Protein AF-A0A2M7IJ65-F1 (afdb_monomer)

Mean predicted aligned error: 11.34 Å

Solvent-accessible surface area (backbone atoms only — not comparable to full-atom values): 5883 Å² total; per-residue (Å²): 137,70,96,67,76,63,76,94,74,45,74,94,75,53,66,51,66,51,74,51,72,49,75,58,88,96,44,73,48,79,44,80,47,74,51,98,52,75,71,92,43,69,65,62,52,51,53,49,50,52,50,50,51,51,50,53,49,43,74,77,37,47,69,58,54,51,49,52,51,53,53,50,51,52,51,51,52,52,50,53,53,50,51,55,50,52,52,49,56,61,70,68,52,84,130

pLDDT: mean 83.75, std 14.7, range [29.67, 98.44]

Structure (mmCIF, N/CA/C/O backbone):
data_AF-A0A2M7IJ65-F1
#
_entry.id   AF-A0A2M7IJ65-F1
#
loop_
_atom_site.group_PDB
_atom_site.id
_atom_site.type_symbol
_atom_site.label_atom_id
_atom_site.label_alt_id
_atom_site.label_comp_id
_atom_site.label_asym_id
_atom_site.label_entity_id
_atom_site.label_seq_id
_atom_site.pdbx_PDB_ins_code
_atom_site.Cartn_x
_atom_site.Cartn_y
_atom_site.Cartn_z
_atom_site.occupancy
_atom_site.B_iso_or_equiv
_atom_site.auth_seq_id
_atom_site.auth_comp_id
_atom_site.auth_asym_id
_atom_site.auth_atom_id
_atom_site.pdbx_PDB_model_num
ATOM 1 N N . GLY A 1 1 ? -13.968 -13.712 22.214 1.00 29.67 1 GLY A N 1
ATOM 2 C CA . GLY A 1 1 ? -13.699 -13.387 20.802 1.00 29.67 1 GLY A CA 1
ATOM 3 C C . GLY A 1 1 ? -15.009 -12.962 20.189 1.00 29.67 1 GLY A C 1
ATOM 4 O O . GLY A 1 1 ? -16.032 -13.483 20.587 1.00 29.67 1 GLY A O 1
ATOM 5 N N . ALA A 1 2 ? -15.064 -12.003 19.298 1.00 37.00 2 ALA A N 1
ATOM 6 C CA . ALA A 1 2 ? -14.006 -11.293 18.609 1.00 37.00 2 ALA A CA 1
ATOM 7 C C . ALA A 1 2 ? -14.645 -9.989 18.119 1.00 37.00 2 ALA A C 1
ATOM 9 O O . ALA A 1 2 ? -15.871 -9.916 18.065 1.00 37.00 2 ALA A O 1
ATOM 10 N N . GLY A 1 3 ? -13.854 -8.982 17.764 1.00 43.91 3 GLY A N 1
ATOM 11 C CA . GLY A 1 3 ? -14.334 -7.817 17.020 1.00 43.91 3 GLY A CA 1
ATOM 12 C C . GLY A 1 3 ? -14.812 -8.205 15.619 1.00 43.91 3 GLY A C 1
ATOM 13 O O . GLY A 1 3 ? -14.254 -7.747 14.632 1.00 43.91 3 GLY A O 1
ATOM 14 N N . SER A 1 4 ? -15.792 -9.105 15.533 1.00 51.56 4 SER A N 1
ATOM 15 C CA . SER A 1 4 ? -16.481 -9.422 14.302 1.00 51.56 4 SER A CA 1
ATOM 16 C C . SER A 1 4 ? -17.444 -8.284 14.074 1.00 51.56 4 SER A C 1
ATOM 18 O O . SER A 1 4 ? -18.450 -8.142 14.766 1.00 51.56 4 SER A O 1
ATOM 20 N N . GLU A 1 5 ? -17.091 -7.462 13.104 1.00 56.62 5 GLU A N 1
ATOM 21 C CA . GLU A 1 5 ? -18.032 -6.614 12.415 1.00 56.62 5 GLU A CA 1
ATOM 22 C C . GLU A 1 5 ? -19.293 -7.440 12.061 1.00 56.62 5 GLU A C 1
ATOM 24 O O . GLU A 1 5 ? -19.244 -8.372 11.261 1.00 56.62 5 GLU A O 1
ATOM 29 N N . LEU A 1 6 ? -20.422 -7.140 12.710 1.00 59.44 6 LEU A N 1
ATOM 30 C CA . LEU A 1 6 ? -21.783 -7.598 12.374 1.00 59.44 6 LEU A CA 1
ATOM 31 C C . LEU A 1 6 ? -22.274 -7.047 11.005 1.00 59.44 6 LEU A C 1
ATOM 33 O O . LEU A 1 6 ? -23.310 -6.390 10.915 1.00 59.44 6 LEU A O 1
ATOM 37 N N . TRP A 1 7 ? -21.473 -7.202 9.943 1.00 58.34 7 TRP A N 1
ATOM 38 C CA . TRP A 1 7 ? -21.766 -6.633 8.618 1.00 58.34 7 TRP A CA 1
ATOM 39 C C . TRP A 1 7 ? -23.134 -7.075 8.113 1.00 58.34 7 TRP A C 1
ATOM 41 O O . TRP A 1 7 ? -23.414 -8.267 8.026 1.00 58.34 7 TRP A O 1
ATOM 51 N N . GLY A 1 8 ? -23.963 -6.104 7.719 1.00 60.12 8 GLY A N 1
ATOM 52 C CA . GLY A 1 8 ? -25.193 -6.375 6.977 1.00 60.12 8 GLY A CA 1
ATOM 53 C C . GLY A 1 8 ? -26.349 -6.972 7.785 1.00 60.12 8 GLY A C 1
ATOM 54 O O . GLY A 1 8 ? -27.356 -7.311 7.175 1.00 60.12 8 GLY A O 1
ATOM 55 N N . THR A 1 9 ? -26.234 -7.131 9.110 1.00 67.38 9 THR A N 1
ATOM 56 C CA . THR A 1 9 ? -27.296 -7.772 9.908 1.00 67.38 9 THR A CA 1
ATOM 57 C C . THR A 1 9 ? -28.297 -6.782 10.486 1.00 67.38 9 THR A C 1
ATOM 59 O O . THR A 1 9 ? -29.493 -6.956 10.278 1.00 67.38 9 THR A O 1
ATOM 62 N N . ASP A 1 10 ? -27.836 -5.755 11.201 1.00 66.19 10 ASP A N 1
ATOM 63 C CA . ASP A 1 10 ? -28.725 -4.789 11.854 1.00 66.19 10 ASP A CA 1
ATOM 64 C C . ASP A 1 10 ? -28.009 -3.460 12.120 1.00 66.19 10 ASP A C 1
ATOM 66 O O . ASP A 1 10 ? -27.036 -3.419 12.873 1.00 66.19 10 ASP A O 1
ATOM 70 N N . ALA A 1 11 ? -28.502 -2.375 11.517 1.00 68.00 11 ALA A N 1
ATOM 71 C CA . ALA A 1 11 ? -27.944 -1.034 11.668 1.00 68.00 11 ALA A CA 1
ATOM 72 C C . ALA A 1 11 ? -27.966 -0.533 13.124 1.00 68.00 11 ALA A C 1
ATOM 74 O O . ALA A 1 11 ? -27.016 0.129 13.548 1.00 68.00 11 ALA A O 1
ATOM 75 N N . ASP A 1 12 ? -28.978 -0.905 13.915 1.00 69.19 12 ASP A N 1
ATOM 76 C CA . ASP A 1 12 ? -29.129 -0.463 15.309 1.00 69.19 12 ASP A CA 1
ATOM 77 C C . ASP A 1 12 ? -28.152 -1.170 16.260 1.00 69.19 12 ASP A C 1
ATOM 79 O O . ASP A 1 12 ? -27.843 -0.672 17.348 1.00 69.19 12 ASP A O 1
ATOM 83 N N . HIS A 1 13 ? -27.620 -2.316 15.832 1.00 67.81 13 HIS A N 1
ATOM 84 C CA . HIS A 1 13 ? -26.638 -3.111 16.568 1.00 67.81 13 HIS A CA 1
ATOM 85 C C . HIS A 1 13 ? -25.226 -3.004 15.977 1.00 67.81 13 HIS A C 1
ATOM 87 O O . HIS A 1 13 ? -24.298 -3.670 16.444 1.00 67.81 13 HIS A O 1
ATOM 93 N N . TYR A 1 14 ? -25.040 -2.127 14.987 1.00 68.94 14 TYR A N 1
ATOM 94 C CA . TYR A 1 14 ? -23.788 -1.959 14.261 1.00 68.94 14 TYR A CA 1
ATOM 95 C C . TYR A 1 14 ? -22.992 -0.733 14.722 1.00 68.94 14 TYR A C 1
ATOM 97 O O . TYR A 1 14 ? -22.748 0.214 13.972 1.00 68.94 14 TYR A O 1
ATOM 105 N N . PHE A 1 15 ? -22.565 -0.749 15.985 1.00 72.62 15 PHE A N 1
A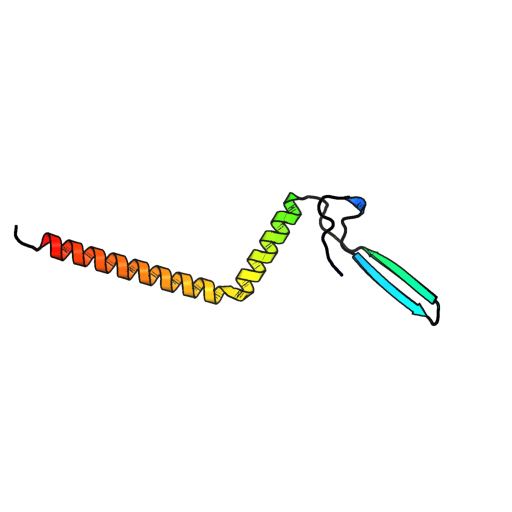TOM 106 C CA . PHE A 1 15 ? -21.812 0.348 16.595 1.00 72.62 15 PHE A CA 1
ATOM 107 C C . PHE A 1 15 ? -20.579 -0.147 17.348 1.00 72.62 15 PHE A C 1
ATOM 109 O O . PHE A 1 15 ? -20.548 -1.235 17.936 1.00 72.62 15 PHE A O 1
ATOM 116 N N . ASN A 1 16 ? -19.554 0.701 17.377 1.00 73.94 16 ASN A N 1
ATOM 117 C CA . ASN A 1 16 ? -18.366 0.422 18.165 1.00 73.94 16 ASN A CA 1
ATOM 118 C C . ASN A 1 16 ? -18.661 0.689 19.650 1.00 73.94 16 ASN A C 1
ATOM 120 O O . ASN A 1 16 ? -19.219 1.727 20.018 1.00 73.94 16 ASN A O 1
ATOM 124 N N . HIS A 1 17 ? -18.304 -0.259 20.512 1.00 80.00 17 HIS A N 1
ATOM 125 C CA . HI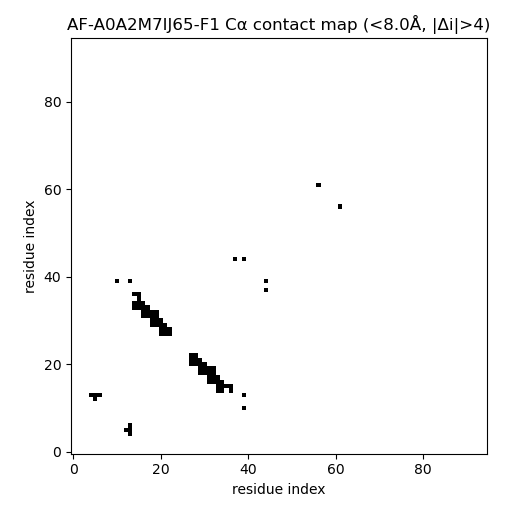S A 1 17 ? -18.549 -0.169 21.947 1.00 80.00 17 HIS A CA 1
ATOM 126 C C . HIS A 1 17 ? -17.490 -0.924 22.741 1.00 80.00 17 HIS A C 1
ATOM 128 O O . HIS A 1 17 ? -16.782 -1.783 22.215 1.00 80.00 17 HIS A O 1
ATOM 134 N N . TYR A 1 18 ? -17.407 -0.612 24.029 1.00 80.50 18 TYR A N 1
ATOM 135 C CA . TYR A 1 18 ? -16.734 -1.454 25.006 1.00 80.50 18 TYR A CA 1
ATOM 136 C C . TYR A 1 18 ? -17.680 -1.743 26.169 1.00 80.50 18 TYR A C 1
ATOM 138 O O . TYR A 1 18 ? -18.644 -1.015 26.410 1.00 80.50 18 TYR A O 1
ATOM 146 N N . ILE A 1 19 ? -17.418 -2.839 26.874 1.00 84.00 19 ILE A N 1
ATOM 147 C CA . ILE A 1 19 ? -18.192 -3.231 28.049 1.00 84.00 19 ILE A CA 1
ATOM 148 C C . ILE A 1 19 ? -17.340 -2.916 29.271 1.00 84.00 19 ILE A C 1
ATOM 150 O O . ILE A 1 19 ? -16.277 -3.510 29.458 1.00 84.00 19 ILE A O 1
ATOM 154 N N . LYS A 1 20 ? -17.798 -1.984 30.102 1.00 85.81 20 LYS A N 1
ATOM 155 C CA . LYS A 1 20 ? -17.227 -1.755 31.424 1.00 85.81 20 LYS A CA 1
ATOM 156 C C . LYS A 1 20 ? -17.816 -2.796 32.366 1.00 85.81 20 LYS A C 1
ATOM 158 O O . LYS A 1 20 ? -19.031 -2.869 32.536 1.00 85.81 20 LYS A O 1
ATOM 163 N N . VAL A 1 21 ? -16.953 -3.625 32.941 1.00 86.94 21 VAL A N 1
ATOM 164 C CA . VAL A 1 21 ? -17.345 -4.643 33.918 1.00 86.94 21 VAL A CA 1
ATOM 165 C C . VAL A 1 21 ? -16.774 -4.241 35.265 1.00 86.94 21 VAL A C 1
ATOM 167 O O . VAL A 1 21 ? -15.562 -4.087 35.395 1.00 86.94 21 VAL A O 1
ATOM 170 N N . GLU A 1 22 ? -17.639 -4.071 36.257 1.00 88.12 22 GLU A N 1
ATOM 171 C CA . GLU A 1 22 ? -17.235 -3.815 37.636 1.00 88.12 22 GLU A CA 1
ATOM 172 C C . GLU A 1 22 ? -17.559 -5.047 38.477 1.00 88.12 22 GLU A C 1
ATOM 174 O O . GLU A 1 22 ? -18.658 -5.598 38.396 1.00 88.12 22 GLU A O 1
ATOM 179 N N . VAL A 1 23 ? -16.591 -5.503 39.268 1.00 88.75 23 VAL A N 1
ATOM 180 C CA . VAL A 1 23 ? -16.742 -6.682 40.124 1.00 88.75 23 VAL A CA 1
ATOM 181 C C . VAL A 1 23 ? -16.537 -6.252 41.569 1.00 88.75 23 VAL A C 1
ATOM 183 O O . VAL A 1 23 ? -15.490 -5.707 41.911 1.00 88.75 23 VAL A O 1
ATOM 186 N N . ASN A 1 24 ? -17.537 -6.497 42.413 1.00 86.69 24 ASN A N 1
ATOM 187 C CA . ASN A 1 24 ? -17.503 -6.222 43.844 1.00 86.69 24 ASN A CA 1
ATOM 188 C C . ASN A 1 24 ? -17.986 -7.459 44.613 1.00 86.69 24 ASN A C 1
ATOM 190 O O . ASN A 1 24 ? -19.191 -7.688 44.759 1.00 86.69 24 ASN A O 1
ATOM 194 N N . GLY A 1 25 ? -17.031 -8.276 45.067 1.00 87.00 25 GLY A N 1
ATOM 195 C CA . GLY A 1 25 ? -17.313 -9.592 45.641 1.00 87.00 25 GLY A CA 1
ATOM 196 C C . GLY A 1 25 ? -18.080 -10.460 44.642 1.00 87.00 25 GLY A C 1
ATOM 197 O O . GLY A 1 25 ? -17.651 -10.619 43.502 1.00 87.00 25 GLY A O 1
ATOM 198 N N . ASP A 1 26 ? -19.251 -10.946 45.052 1.00 89.06 26 ASP A N 1
ATOM 199 C CA . ASP A 1 26 ? -20.130 -11.770 44.211 1.00 89.06 26 ASP A CA 1
ATOM 200 C C . ASP A 1 26 ? -20.992 -10.950 43.230 1.00 89.06 26 ASP A C 1
ATOM 202 O O . ASP A 1 26 ? -21.715 -11.511 42.403 1.00 89.06 26 ASP A O 1
ATOM 206 N N . LYS A 1 27 ? -20.957 -9.612 43.308 1.00 83.81 27 LYS A N 1
ATOM 207 C CA . LYS A 1 27 ? -21.726 -8.736 42.414 1.00 83.81 27 LYS A CA 1
ATOM 208 C C . LYS A 1 27 ? -20.899 -8.365 41.190 1.00 83.81 27 LYS A C 1
ATOM 210 O O . LYS A 1 27 ? -19.810 -7.812 41.312 1.00 83.81 27 LYS A O 1
ATOM 215 N N . VAL A 1 28 ? -21.466 -8.593 40.008 1.00 87.88 28 VAL A N 1
ATOM 216 C CA . VAL A 1 28 ? -20.901 -8.166 38.722 1.00 87.88 28 VAL A CA 1
ATOM 217 C C . VAL A 1 28 ? -21.862 -7.177 38.070 1.00 87.88 28 VAL A C 1
ATOM 219 O O . VAL A 1 28 ? -22.998 -7.539 37.764 1.00 87.88 28 VAL A O 1
ATOM 222 N N . SER A 1 29 ? -21.418 -5.941 37.842 1.00 87.88 29 SER A N 1
ATOM 223 C CA . SER A 1 29 ? -22.135 -4.954 37.029 1.00 87.88 29 SER A CA 1
ATOM 224 C C . SER A 1 29 ? -21.514 -4.885 35.632 1.00 87.88 29 SER A C 1
ATOM 226 O O . SER A 1 29 ? -20.309 -5.083 35.453 1.00 87.88 29 SER A O 1
ATOM 228 N N . LYS A 1 30 ? -22.351 -4.664 34.617 1.00 88.56 30 LYS A N 1
ATOM 229 C CA . LYS A 1 30 ? -21.924 -4.516 33.224 1.00 88.56 30 LYS A CA 1
ATOM 230 C C . LYS A 1 30 ? -22.606 -3.294 32.635 1.00 88.56 30 LYS A C 1
ATOM 232 O O . LYS A 1 30 ? -23.829 -3.197 32.676 1.00 88.56 30 LYS A O 1
ATOM 237 N N . GLU A 1 31 ? -21.819 -2.405 32.059 1.00 89.88 31 GLU A N 1
ATOM 238 C CA . GLU A 1 31 ? -22.283 -1.210 31.367 1.00 89.88 31 GLU A CA 1
ATOM 239 C C . GLU A 1 31 ? -21.722 -1.217 29.942 1.00 89.88 31 GLU A C 1
ATOM 241 O O . GLU A 1 31 ? -20.530 -1.451 29.735 1.00 89.88 31 GLU A O 1
ATOM 246 N N . VAL A 1 32 ? -22.580 -0.986 28.947 1.00 84.69 32 VAL A N 1
ATOM 247 C CA . VAL A 1 32 ? -22.164 -0.871 27.544 1.00 84.69 32 VAL A CA 1
ATOM 248 C C . VAL A 1 32 ? -21.933 0.598 27.235 1.00 84.69 32 VAL A C 1
ATOM 250 O O . VAL A 1 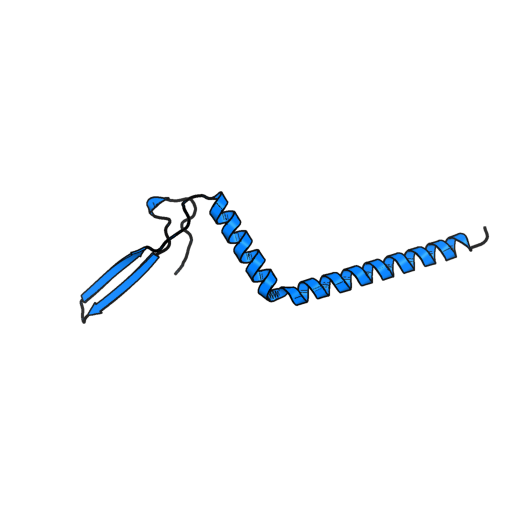32 ? -22.881 1.380 27.202 1.00 84.69 32 VAL A O 1
ATOM 253 N N . ILE A 1 33 ? -20.683 0.965 26.969 1.00 83.56 33 ILE A N 1
ATOM 254 C CA . ILE A 1 33 ? -20.319 2.337 26.626 1.00 83.56 33 ILE A CA 1
ATOM 255 C C . ILE A 1 33 ? -20.100 2.417 25.116 1.00 83.56 33 ILE A C 1
ATOM 257 O O . ILE A 1 33 ? -19.190 1.794 24.558 1.00 83.56 33 ILE A O 1
ATOM 261 N N . ARG A 1 34 ? -20.974 3.179 24.451 1.00 80.25 34 ARG A N 1
ATOM 262 C CA . ARG A 1 34 ? -20.907 3.464 23.013 1.00 80.25 34 ARG A CA 1
ATOM 263 C C . ARG A 1 34 ? -19.954 4.627 22.765 1.00 80.25 34 ARG A C 1
ATOM 265 O O . ARG A 1 34 ? -19.950 5.593 23.524 1.00 80.25 34 ARG A O 1
ATOM 272 N N . PHE A 1 35 ? -19.182 4.562 21.689 1.00 76.81 35 PHE A N 1
ATOM 273 C CA . PHE A 1 35 ? -18.353 5.680 21.237 1.00 76.81 35 PHE A CA 1
ATOM 274 C C . PHE A 1 35 ? -18.651 6.012 19.772 1.00 76.81 35 PHE A C 1
ATOM 276 O O . PHE A 1 35 ? -19.280 5.196 19.089 1.00 76.81 35 PHE A O 1
ATOM 283 N N . PRO A 1 36 ? -18.252 7.208 19.288 1.00 68.81 36 PRO A N 1
ATOM 284 C CA . PRO A 1 36 ? -18.541 7.626 17.925 1.00 68.81 36 PRO A CA 1
ATOM 285 C C . PRO A 1 36 ? -18.093 6.551 16.937 1.00 68.81 36 PRO A C 1
ATOM 287 O O . PRO A 1 36 ? -16.934 6.132 16.921 1.00 68.81 36 PRO A O 1
ATOM 290 N N . SER A 1 37 ? -19.044 6.069 16.149 1.00 65.62 37 SER A N 1
ATOM 291 C CA . SER A 1 37 ? -18.811 5.102 15.085 1.00 65.62 37 SER A CA 1
ATOM 292 C C . SER A 1 37 ? -19.319 5.707 13.788 1.00 65.62 37 SER A C 1
ATOM 294 O O . SER A 1 37 ? -20.236 6.523 13.811 1.00 65.62 37 SER A O 1
ATOM 296 N N . ALA A 1 38 ? -18.666 5.368 12.675 1.00 65.50 38 ALA A N 1
ATOM 297 C CA . ALA A 1 38 ? -19.114 5.813 11.363 1.00 65.50 38 ALA A CA 1
ATOM 298 C C . ALA A 1 38 ? -20.574 5.389 11.147 1.00 65.50 38 ALA A C 1
ATOM 300 O O . ALA A 1 38 ? -20.984 4.337 11.647 1.00 65.50 38 ALA A O 1
ATOM 301 N N . ASP A 1 39 ? -21.346 6.164 10.394 1.00 67.81 39 ASP A N 1
ATOM 302 C CA . ASP A 1 39 ? -22.723 5.786 10.083 1.00 67.81 39 ASP A CA 1
ATOM 303 C C . ASP A 1 39 ? -22.781 4.404 9.411 1.00 67.81 39 ASP A C 1
ATOM 305 O O . ASP A 1 39 ? -21.776 3.867 8.918 1.00 67.81 39 ASP A O 1
ATOM 309 N N . TYR A 1 40 ? -23.969 3.798 9.392 1.00 68.94 40 TYR A N 1
ATOM 310 C CA . TYR A 1 40 ? -24.236 2.543 8.682 1.00 68.94 40 TYR A CA 1
ATOM 311 C C . TYR A 1 40 ? -24.255 2.759 7.154 1.00 68.94 40 TYR A C 1
ATOM 313 O O . TYR A 1 40 ? -25.171 2.345 6.452 1.00 68.94 40 TYR A O 1
ATOM 321 N N . ASN A 1 41 ? -23.251 3.454 6.615 1.00 77.94 41 ASN A N 1
ATOM 322 C CA . ASN A 1 41 ? -23.031 3.580 5.187 1.00 77.94 41 ASN A CA 1
ATOM 323 C C . ASN A 1 41 ? -21.939 2.598 4.764 1.00 77.94 41 ASN A C 1
ATOM 325 O O . ASN A 1 41 ? -20.762 2.728 5.115 1.00 77.94 41 ASN A O 1
ATOM 329 N N . TRP A 1 42 ? -22.358 1.591 4.003 1.00 74.25 42 TRP A N 1
ATOM 330 C CA . TRP A 1 42 ? -21.488 0.524 3.530 1.00 74.25 42 TRP A CA 1
ATOM 331 C C . TRP A 1 42 ? -20.348 1.046 2.651 1.00 74.25 42 TRP A C 1
ATOM 333 O O . TRP A 1 42 ? -19.211 0.598 2.800 1.00 74.25 42 TRP A O 1
ATOM 343 N N . PHE A 1 43 ? -20.627 2.029 1.791 1.00 82.19 43 PHE A N 1
ATOM 344 C CA . PHE A 1 43 ? -19.611 2.611 0.917 1.00 82.19 43 PHE A CA 1
ATOM 345 C C . PHE A 1 43 ? -18.542 3.339 1.730 1.00 82.19 43 PHE A C 1
ATOM 347 O O . PHE A 1 43 ? -17.356 3.052 1.570 1.00 82.19 43 PHE A O 1
ATOM 354 N N . ASP A 1 44 ? -18.949 4.205 2.658 1.00 80.00 44 ASP A N 1
ATOM 355 C CA . ASP A 1 44 ? -18.010 4.995 3.460 1.00 80.00 44 ASP A CA 1
ATOM 356 C C . ASP A 1 44 ? -17.089 4.097 4.290 1.00 80.00 44 ASP A C 1
ATOM 358 O O . ASP A 1 44 ? -15.877 4.307 4.328 1.00 80.00 44 ASP A O 1
ATOM 362 N N . ARG A 1 45 ? -17.636 3.040 4.901 1.00 76.19 45 ARG A N 1
ATOM 363 C CA . ARG A 1 45 ? -16.856 2.082 5.698 1.00 76.19 45 ARG A CA 1
ATOM 364 C C . ARG A 1 45 ? -15.933 1.218 4.846 1.00 76.19 45 ARG A C 1
ATOM 366 O O . ARG A 1 45 ? -14.792 0.988 5.241 1.00 76.19 45 ARG A O 1
ATOM 373 N N . PHE A 1 46 ? -16.386 0.772 3.675 1.00 83.50 46 PHE A N 1
ATOM 374 C CA . PHE A 1 46 ? -15.546 0.025 2.740 1.00 83.50 46 PHE A CA 1
ATOM 375 C C . PHE A 1 46 ? -14.333 0.852 2.304 1.00 83.50 46 PHE A C 1
ATOM 377 O O . PHE A 1 46 ? -13.194 0.392 2.417 1.00 83.50 46 PHE A O 1
ATOM 384 N N . PHE A 1 47 ? -14.558 2.101 1.886 1.00 86.19 47 PHE A N 1
ATOM 385 C CA . PHE A 1 47 ? -13.475 3.002 1.502 1.00 86.19 47 PHE A CA 1
ATOM 386 C C . PHE A 1 47 ? -12.587 3.381 2.685 1.00 86.19 47 PHE A C 1
ATOM 388 O O . PHE A 1 47 ? -11.369 3.415 2.527 1.00 86.19 47 PHE A O 1
ATOM 395 N N . TYR A 1 48 ? -13.155 3.594 3.873 1.00 84.19 48 TYR A N 1
ATOM 396 C CA . TYR A 1 48 ? -12.386 3.851 5.089 1.00 84.19 48 TYR A CA 1
ATOM 397 C C . TYR A 1 48 ? -11.450 2.686 5.434 1.00 84.19 48 TYR A C 1
ATOM 399 O O . TYR A 1 48 ? -10.268 2.898 5.718 1.00 84.19 48 TYR A O 1
ATOM 407 N N . ASN A 1 49 ? -11.946 1.450 5.362 1.00 84.56 49 ASN A N 1
ATOM 408 C CA . ASN A 1 49 ? -11.143 0.258 5.610 1.00 84.56 49 ASN A CA 1
ATOM 409 C C . ASN A 1 49 ? -10.031 0.118 4.566 1.00 84.56 49 ASN A C 1
ATOM 411 O O . ASN A 1 49 ? -8.864 -0.006 4.940 1.00 84.56 49 ASN A O 1
ATOM 415 N N . ILE A 1 50 ? -10.353 0.224 3.271 1.00 91.94 50 ILE A N 1
ATOM 416 C CA . ILE A 1 50 ? -9.346 0.213 2.195 1.00 91.94 50 ILE A CA 1
ATOM 417 C C . ILE A 1 50 ? -8.284 1.282 2.439 1.00 91.94 50 ILE A C 1
ATOM 419 O O . ILE A 1 50 ?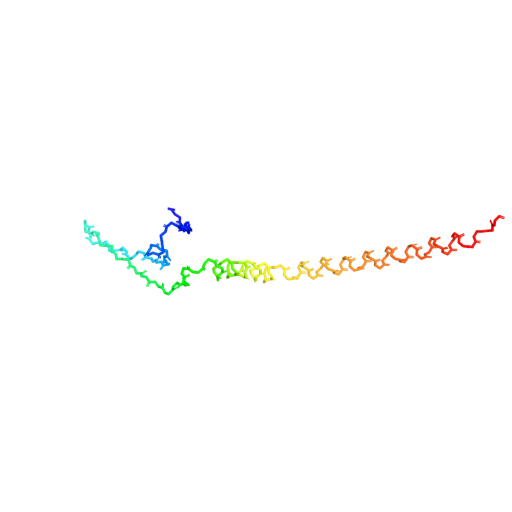 -7.089 0.993 2.388 1.00 91.94 50 ILE A O 1
ATOM 423 N N . TRP A 1 51 ? -8.709 2.506 2.742 1.00 90.50 51 TRP A N 1
ATOM 424 C CA . TRP A 1 51 ? -7.810 3.620 3.003 1.00 90.50 51 TRP A CA 1
ATOM 425 C C . TRP A 1 51 ? -6.888 3.336 4.188 1.00 90.50 51 TRP A C 1
ATOM 427 O O . TRP A 1 51 ? -5.685 3.589 4.113 1.00 90.50 51 TRP A O 1
ATOM 437 N N . THR A 1 52 ? -7.423 2.755 5.259 1.00 88.94 52 THR A N 1
ATOM 438 C CA . THR A 1 52 ? -6.663 2.404 6.462 1.00 88.94 52 THR A CA 1
ATOM 439 C C . THR A 1 52 ? -5.607 1.344 6.156 1.00 88.94 52 THR A C 1
ATOM 441 O O . THR A 1 52 ? -4.448 1.503 6.544 1.00 88.94 52 THR A O 1
ATOM 444 N N . TYR A 1 53 ? -5.959 0.310 5.390 1.00 92.12 53 TYR A N 1
ATOM 445 C CA . TYR A 1 53 ? -5.007 -0.713 4.953 1.00 92.12 53 TYR A CA 1
ATOM 446 C C . TYR A 1 53 ? -3.932 -0.157 4.016 1.00 92.12 53 TYR A C 1
ATOM 448 O O . TYR A 1 53 ? -2.755 -0.458 4.209 1.00 92.12 53 TYR A O 1
ATOM 456 N N . ILE A 1 54 ? -4.300 0.684 3.044 1.00 95.44 54 ILE A N 1
ATOM 457 C CA . ILE A 1 54 ? -3.338 1.335 2.141 1.00 95.44 54 ILE A CA 1
ATOM 458 C C . ILE A 1 54 ? -2.354 2.194 2.938 1.00 95.44 54 ILE A C 1
ATOM 46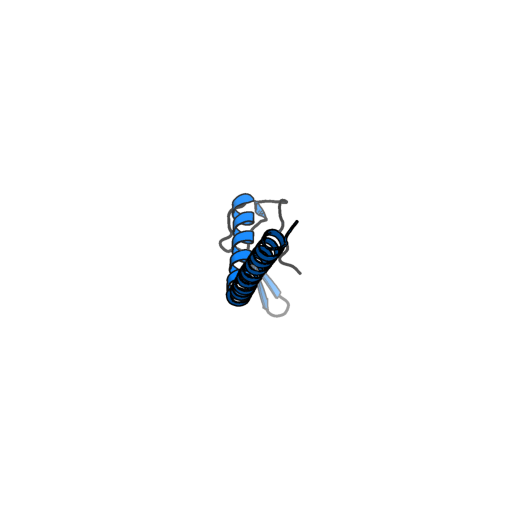0 O O . ILE A 1 54 ? -1.147 2.101 2.720 1.00 95.44 54 ILE A O 1
ATOM 464 N N . ASN A 1 55 ? -2.840 2.996 3.889 1.00 95.25 55 ASN A N 1
ATOM 465 C CA . ASN A 1 55 ? -1.975 3.828 4.725 1.00 95.25 55 ASN A CA 1
ATOM 466 C C . ASN A 1 55 ? -1.072 2.986 5.625 1.00 95.25 55 ASN A C 1
ATOM 468 O O . ASN A 1 55 ? 0.124 3.259 5.704 1.00 95.25 55 ASN A O 1
ATOM 472 N N . GLY A 1 56 ? -1.614 1.943 6.260 1.00 95.75 56 GLY A N 1
ATOM 473 C CA . GLY A 1 56 ? -0.829 1.016 7.074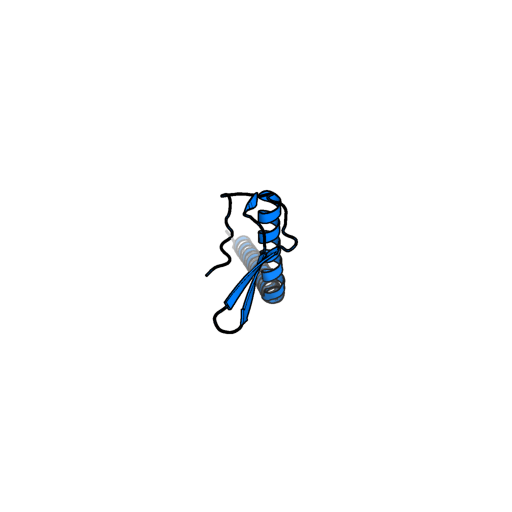 1.00 95.75 56 GLY A CA 1
ATOM 474 C C . GLY A 1 56 ? 0.285 0.356 6.263 1.00 95.75 56 GLY A C 1
ATOM 475 O O . GLY A 1 56 ? 1.448 0.376 6.670 1.00 95.75 56 GLY A O 1
ATOM 476 N N . PHE A 1 57 ? -0.049 -0.140 5.069 1.00 96.19 57 PHE A N 1
ATOM 477 C CA . PHE A 1 57 ? 0.917 -0.715 4.140 1.00 96.19 57 PHE A CA 1
ATOM 478 C C . PHE A 1 57 ? 1.979 0.308 3.721 1.00 96.19 57 PHE A C 1
ATOM 480 O O . PHE A 1 57 ? 3.171 0.014 3.767 1.00 96.19 57 PHE A O 1
ATOM 487 N N . TRP A 1 58 ? 1.574 1.526 3.356 1.00 96.12 58 TRP A N 1
ATOM 488 C CA . TRP A 1 58 ? 2.499 2.580 2.948 1.00 96.12 58 TRP A CA 1
ATOM 489 C C . TRP A 1 58 ? 3.466 2.961 4.072 1.00 96.12 58 TRP A C 1
ATOM 491 O O . TRP A 1 58 ? 4.676 3.002 3.863 1.00 96.12 58 TRP A O 1
ATOM 501 N N . VAL A 1 59 ? 2.967 3.188 5.288 1.00 96.88 59 VAL A N 1
ATOM 502 C CA . VAL A 1 59 ? 3.809 3.5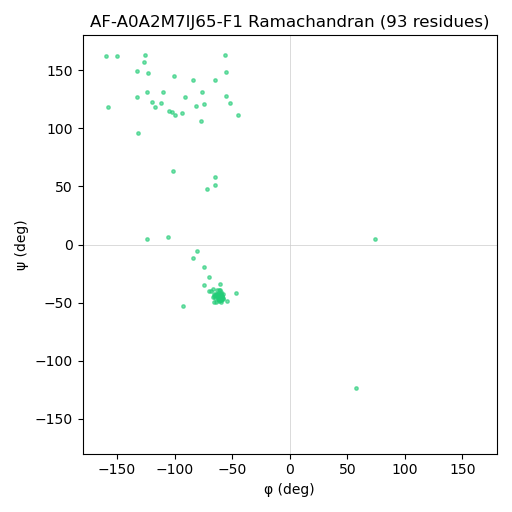44 6.438 1.00 96.88 59 VAL A CA 1
ATOM 503 C C . VAL A 1 59 ? 4.825 2.441 6.738 1.00 96.88 59 VAL A C 1
ATOM 505 O O . VAL A 1 59 ? 5.999 2.752 6.949 1.00 96.88 59 VAL A O 1
ATOM 508 N N . ALA A 1 60 ? 4.398 1.176 6.703 1.00 97.19 60 ALA A N 1
ATOM 509 C CA . ALA A 1 60 ? 5.250 0.028 6.998 1.00 97.19 60 ALA A CA 1
ATOM 510 C C . ALA A 1 60 ? 6.248 -0.303 5.872 1.00 97.19 60 ALA A C 1
ATOM 512 O O . ALA A 1 60 ? 7.373 -0.718 6.149 1.00 97.19 60 ALA A O 1
ATOM 513 N N . HIS A 1 61 ? 5.865 -0.115 4.606 1.00 97.19 61 HIS A N 1
ATOM 514 C CA . HIS A 1 61 ? 6.590 -0.677 3.461 1.00 97.19 61 HIS A CA 1
ATOM 515 C C . HIS A 1 61 ? 7.054 0.347 2.417 1.00 97.19 61 HIS A C 1
ATOM 517 O O . HIS A 1 61 ? 7.637 -0.059 1.413 1.00 97.19 61 HIS A O 1
ATOM 523 N N . LYS A 1 62 ? 6.882 1.661 2.630 1.00 96.44 62 LYS A N 1
ATOM 524 C CA . LYS A 1 62 ? 7.291 2.715 1.669 1.00 96.44 62 LYS A CA 1
ATOM 525 C C . LYS A 1 62 ? 8.705 2.541 1.110 1.00 96.44 62 LYS A C 1
ATOM 527 O O . LYS A 1 62 ? 8.909 2.704 -0.086 1.00 96.44 62 LYS A O 1
ATOM 532 N N . LEU A 1 63 ? 9.677 2.167 1.947 1.00 97.56 63 LEU A N 1
ATOM 533 C CA . LEU A 1 63 ? 11.064 1.971 1.505 1.00 97.56 63 LEU A CA 1
ATOM 534 C C . LEU A 1 63 ? 11.210 0.759 0.578 1.00 97.56 63 LEU A C 1
ATOM 536 O O . LEU A 1 63 ? 11.916 0.839 -0.423 1.00 97.56 63 LEU A O 1
ATOM 540 N N . LEU A 1 64 ? 10.511 -0.339 0.880 1.00 97.81 64 LEU A N 1
ATOM 541 C CA . LEU A 1 64 ? 10.499 -1.534 0.039 1.00 97.81 64 LEU A CA 1
ATOM 542 C C . LEU A 1 64 ? 9.836 -1.242 -1.312 1.00 97.81 64 LEU A C 1
ATOM 544 O O . LEU A 1 64 ? 10.360 -1.639 -2.346 1.00 97.81 64 LEU A O 1
ATOM 548 N N . VAL A 1 65 ? 8.718 -0.510 -1.308 1.00 97.25 65 VAL A N 1
ATOM 549 C CA . VAL A 1 65 ? 8.026 -0.094 -2.538 1.00 97.25 65 VAL A CA 1
ATOM 550 C C . VAL A 1 65 ? 8.951 0.753 -3.413 1.00 97.25 65 VAL A C 1
ATOM 552 O O . VAL A 1 65 ? 9.104 0.459 -4.595 1.00 97.25 65 VAL A O 1
ATOM 555 N N . ILE A 1 66 ? 9.626 1.754 -2.835 1.00 97.94 66 ILE A N 1
ATOM 556 C CA . ILE A 1 66 ? 10.599 2.590 -3.559 1.00 97.94 66 ILE A CA 1
ATOM 557 C C . ILE A 1 66 ? 11.733 1.733 -4.136 1.00 97.94 66 ILE A C 1
ATOM 559 O O . ILE A 1 66 ? 12.088 1.894 -5.301 1.00 97.94 66 ILE A O 1
ATOM 563 N N . LEU A 1 67 ? 12.275 0.793 -3.357 1.00 98.19 67 LEU A N 1
ATOM 564 C CA . LEU A 1 67 ? 13.341 -0.096 -3.815 1.00 98.19 67 LEU A CA 1
ATOM 565 C C . LEU A 1 67 ? 12.901 -0.961 -5.003 1.00 98.19 67 LEU A C 1
ATOM 567 O O . LEU A 1 67 ? 13.621 -1.045 -5.996 1.00 98.19 67 LEU A O 1
ATOM 571 N N . ILE A 1 68 ? 11.717 -1.572 -4.921 1.00 98.19 68 ILE A N 1
ATOM 572 C CA . ILE A 1 68 ? 11.150 -2.386 -6.004 1.00 98.19 68 ILE A CA 1
ATOM 573 C C . ILE A 1 68 ? 10.981 -1.543 -7.272 1.00 98.19 68 ILE A C 1
ATOM 575 O O . ILE A 1 68 ? 11.341 -2.000 -8.355 1.00 98.19 68 ILE A O 1
ATOM 579 N N . LEU A 1 69 ? 10.493 -0.306 -7.146 1.00 98.25 69 LEU A N 1
ATOM 580 C CA . LEU A 1 69 ? 10.336 0.604 -8.282 1.00 98.25 69 LEU A CA 1
ATOM 581 C C . LEU A 1 69 ? 11.681 0.964 -8.925 1.00 98.25 69 LEU A C 1
ATOM 583 O O . LEU A 1 69 ? 11.790 0.935 -10.148 1.00 98.25 69 LEU A O 1
ATOM 587 N N . ILE A 1 70 ? 12.716 1.246 -8.129 1.00 98.44 70 ILE A N 1
ATOM 588 C CA . ILE A 1 70 ? 14.065 1.525 -8.646 1.00 98.44 70 ILE A CA 1
ATOM 589 C C . ILE A 1 70 ? 14.612 0.310 -9.400 1.00 98.44 70 ILE A C 1
ATOM 591 O O . ILE A 1 70 ? 15.083 0.448 -10.527 1.00 98.44 70 ILE A O 1
ATOM 595 N N . ILE A 1 71 ? 14.520 -0.885 -8.808 1.00 98.44 71 ILE A N 1
ATOM 596 C CA . ILE A 1 71 ? 14.968 -2.127 -9.451 1.00 98.44 71 ILE A CA 1
ATOM 597 C C . ILE A 1 71 ? 14.222 -2.339 -10.770 1.00 98.44 71 ILE A C 1
ATOM 599 O O . ILE A 1 71 ? 14.842 -2.653 -11.784 1.00 98.44 71 ILE A O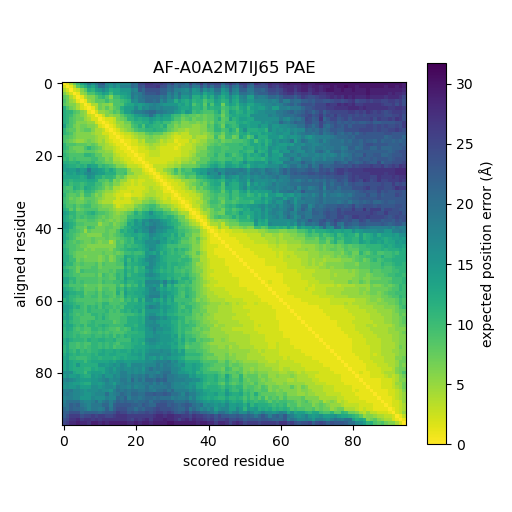 1
ATOM 603 N N . PHE A 1 72 ? 12.906 -2.133 -10.775 1.00 98.44 72 PHE A N 1
ATOM 604 C CA . PHE A 1 72 ? 12.087 -2.276 -11.969 1.00 98.44 72 PHE A CA 1
ATOM 605 C C . PHE A 1 72 ? 12.522 -1.321 -13.088 1.00 98.44 72 PHE A C 1
ATOM 607 O O . PHE A 1 72 ? 12.717 -1.764 -14.218 1.00 98.44 72 PHE A O 1
ATOM 614 N N . ILE A 1 73 ? 12.747 -0.041 -12.774 1.00 98.31 73 ILE A N 1
ATOM 615 C CA . ILE A 1 73 ? 13.227 0.954 -13.745 1.00 98.31 73 ILE A CA 1
ATOM 616 C C . ILE A 1 73 ? 14.584 0.535 -14.321 1.00 98.31 73 ILE A C 1
ATOM 618 O O . ILE A 1 73 ? 14.748 0.497 -15.538 1.00 98.31 73 ILE A O 1
ATOM 622 N N . LEU A 1 74 ? 15.532 0.136 -13.468 1.00 98.19 74 LEU A N 1
ATOM 623 C CA . LEU A 1 74 ? 16.856 -0.305 -13.914 1.00 98.19 74 LEU A CA 1
ATOM 624 C C . LEU A 1 74 ? 16.782 -1.542 -14.819 1.00 98.19 74 LEU A C 1
ATOM 626 O O . LEU A 1 74 ? 17.512 -1.633 -15.805 1.00 98.19 74 LEU A O 1
ATOM 630 N N . LEU A 1 75 ? 15.894 -2.493 -14.516 1.00 98.19 75 LEU A N 1
ATOM 631 C CA . LEU A 1 75 ? 15.682 -3.669 -15.360 1.00 98.19 75 LEU A CA 1
ATOM 632 C C . LEU A 1 75 ? 15.128 -3.288 -16.734 1.00 98.19 75 LEU A C 1
ATOM 634 O O . LEU A 1 75 ? 15.599 -3.815 -17.745 1.00 98.19 75 LEU A O 1
ATOM 638 N N . VAL A 1 76 ? 14.166 -2.365 -16.779 1.00 98.12 76 VAL A N 1
ATOM 639 C CA . VAL A 1 76 ? 13.612 -1.843 -18.034 1.00 98.12 76 VAL A CA 1
ATOM 640 C C . VAL A 1 76 ? 14.698 -1.138 -18.850 1.00 98.12 76 VAL A C 1
ATOM 642 O O . VAL A 1 76 ? 14.843 -1.429 -20.038 1.00 98.12 76 VAL A O 1
ATOM 645 N N . ASP A 1 77 ? 15.516 -0.294 -18.224 1.00 97.38 77 ASP A N 1
ATOM 646 C CA . ASP A 1 77 ? 16.612 0.411 -18.897 1.00 97.38 77 ASP A CA 1
ATOM 647 C C . ASP A 1 77 ? 17.642 -0.557 -19.492 1.00 97.38 77 ASP A C 1
ATOM 649 O O . ASP A 1 77 ? 18.025 -0.436 -20.662 1.00 97.38 77 ASP A O 1
ATOM 653 N N . VAL A 1 78 ? 18.052 -1.571 -18.723 1.00 97.44 78 VAL A N 1
ATOM 654 C CA . VAL A 1 78 ? 18.975 -2.613 -19.198 1.00 97.44 78 VAL A CA 1
ATOM 655 C C . VAL A 1 78 ? 18.362 -3.403 -20.354 1.00 97.44 78 VAL A C 1
ATOM 657 O O . VAL A 1 78 ? 19.050 -3.676 -21.343 1.00 97.44 78 VAL A O 1
ATOM 660 N N . LEU A 1 79 ? 17.077 -3.758 -20.269 1.00 97.44 79 LEU A N 1
ATOM 661 C CA . LEU A 1 79 ? 16.376 -4.493 -21.320 1.00 97.44 79 LEU A CA 1
ATOM 662 C C . LEU A 1 79 ? 16.325 -3.686 -22.624 1.00 97.44 79 LEU A C 1
ATOM 664 O O . LEU A 1 79 ? 16.680 -4.206 -23.683 1.00 97.44 79 LEU A O 1
ATOM 668 N N . ILE A 1 80 ? 15.959 -2.404 -22.547 1.00 96.81 80 ILE A N 1
ATOM 669 C CA . ILE A 1 80 ? 15.927 -1.497 -23.701 1.00 96.81 80 ILE A CA 1
ATOM 670 C C . ILE A 1 80 ? 17.326 -1.346 -24.307 1.00 96.81 80 ILE A C 1
ATOM 672 O O . ILE A 1 80 ? 17.478 -1.397 -25.530 1.00 96.81 80 ILE A O 1
ATOM 676 N N . GLY A 1 81 ? 18.358 -1.186 -23.472 1.00 95.94 81 GLY A N 1
ATOM 677 C CA . GLY A 1 81 ? 19.748 -1.110 -23.920 1.00 95.94 81 GLY A CA 1
ATOM 678 C C . GLY A 1 81 ? 20.181 -2.357 -24.695 1.00 95.94 81 GLY A C 1
ATOM 679 O O . GLY A 1 81 ? 20.735 -2.246 -25.790 1.00 95.94 81 GLY A O 1
ATOM 680 N N . ARG A 1 82 ? 19.856 -3.549 -24.179 1.00 95.25 82 ARG A N 1
ATOM 681 C CA . ARG A 1 82 ? 20.135 -4.822 -24.862 1.00 95.25 82 ARG A CA 1
ATOM 682 C C . ARG A 1 82 ? 19.408 -4.922 -26.198 1.00 95.25 82 ARG A C 1
ATOM 684 O O . ARG A 1 82 ? 20.047 -5.241 -27.195 1.00 95.25 82 ARG A O 1
ATOM 691 N N . ILE A 1 83 ? 18.113 -4.600 -26.243 1.00 95.88 83 ILE A N 1
ATOM 692 C CA . ILE A 1 83 ? 17.326 -4.619 -27.487 1.00 95.88 83 ILE A CA 1
ATOM 693 C C . ILE A 1 83 ? 17.952 -3.694 -28.537 1.00 95.88 83 ILE A C 1
ATOM 695 O O . ILE A 1 83 ? 18.142 -4.101 -29.680 1.00 95.88 83 ILE A O 1
ATOM 699 N N . LYS A 1 84 ? 18.339 -2.470 -28.154 1.00 95.12 84 LYS A N 1
ATOM 700 C CA . LYS A 1 84 ? 19.009 -1.530 -29.067 1.00 95.12 84 LYS A CA 1
ATOM 701 C C . LYS A 1 84 ? 20.318 -2.093 -29.621 1.00 95.12 84 LYS A C 1
ATOM 703 O O . LYS A 1 84 ? 20.589 -1.911 -30.806 1.00 95.12 84 LYS A O 1
ATOM 708 N N . ASN A 1 85 ? 21.116 -2.768 -28.796 1.00 93.62 85 ASN A N 1
ATOM 709 C CA . ASN A 1 85 ? 22.367 -3.383 -29.242 1.00 93.62 85 ASN A CA 1
ATOM 710 C C . ASN A 1 85 ? 22.113 -4.539 -30.218 1.00 93.62 85 ASN A C 1
ATOM 712 O O . ASN A 1 85 ? 22.710 -4.552 -31.291 1.00 93.62 85 ASN A O 1
ATOM 716 N N . TYR A 1 86 ? 21.156 -5.425 -29.921 1.00 93.00 86 TYR A N 1
ATOM 717 C CA . TYR A 1 86 ? 20.755 -6.496 -30.840 1.00 93.00 86 TYR A CA 1
ATOM 718 C C . TYR A 1 86 ? 20.277 -5.962 -32.193 1.00 93.00 86 TYR A C 1
ATOM 720 O O . TYR A 1 86 ? 20.655 -6.490 -33.236 1.00 93.00 86 TYR A O 1
ATOM 728 N N . LEU A 1 87 ? 19.477 -4.892 -32.196 1.00 93.00 87 LEU A N 1
ATOM 729 C CA . LEU A 1 87 ? 19.013 -4.264 -33.435 1.00 93.00 87 LEU A CA 1
ATOM 730 C C . LEU A 1 87 ? 20.171 -3.682 -34.255 1.00 93.00 87 LEU A C 1
ATOM 732 O O . LEU A 1 87 ? 20.169 -3.805 -35.479 1.00 93.00 87 LEU A O 1
ATOM 736 N N . LYS A 1 88 ? 21.173 -3.082 -33.600 1.00 91.06 88 LYS A N 1
ATOM 737 C CA . LYS A 1 88 ? 22.378 -2.579 -34.276 1.00 91.06 88 LYS A CA 1
ATOM 738 C C . LYS A 1 88 ? 23.198 -3.708 -34.893 1.00 91.06 88 LYS A C 1
ATOM 740 O O . LYS A 1 88 ? 23.592 -3.589 -36.047 1.00 91.06 88 LYS A O 1
ATOM 745 N N . GLU A 1 89 ? 23.433 -4.793 -34.159 1.00 91.50 89 GLU A N 1
ATOM 746 C CA . GLU A 1 89 ? 24.160 -5.964 -34.669 1.00 91.50 89 GLU A CA 1
ATOM 747 C C . GLU A 1 89 ? 23.431 -6.614 -35.849 1.00 91.50 89 GLU A C 1
ATOM 749 O O . GLU A 1 89 ? 24.051 -6.936 -36.861 1.00 91.50 89 GLU A O 1
ATOM 754 N N . PHE A 1 90 ? 22.106 -6.750 -35.753 1.00 89.31 90 PHE A N 1
ATOM 755 C CA . PHE A 1 90 ? 21.282 -7.274 -36.837 1.00 89.31 90 PHE A CA 1
ATOM 756 C C . PHE A 1 90 ? 21.348 -6.388 -38.089 1.00 89.31 90 PHE A C 1
ATOM 758 O O . PHE A 1 90 ? 21.507 -6.900 -39.193 1.00 89.31 90 PHE A O 1
ATOM 765 N N . ALA A 1 91 ? 21.276 -5.064 -37.923 1.00 88.94 91 ALA A N 1
ATOM 766 C CA . ALA A 1 91 ? 21.372 -4.112 -39.029 1.00 88.94 91 ALA A CA 1
ATOM 767 C C . ALA A 1 91 ? 22.780 -4.032 -39.650 1.00 88.94 91 ALA A C 1
ATOM 769 O O . ALA A 1 91 ? 22.904 -3.711 -40.829 1.00 88.94 91 ALA A O 1
ATOM 770 N N . ALA A 1 92 ? 23.832 -4.310 -38.875 1.00 85.75 92 ALA A N 1
ATOM 771 C CA . ALA A 1 92 ? 25.223 -4.264 -39.327 1.00 85.75 92 ALA A CA 1
ATOM 772 C C . ALA A 1 92 ? 25.689 -5.547 -40.037 1.00 85.75 92 ALA A C 1
ATOM 774 O O . ALA A 1 92 ? 26.764 -5.556 -40.639 1.00 85.75 92 ALA A O 1
ATOM 775 N N . LYS A 1 93 ? 24.916 -6.638 -39.971 1.00 80.19 93 LYS A N 1
ATOM 776 C CA . LYS A 1 93 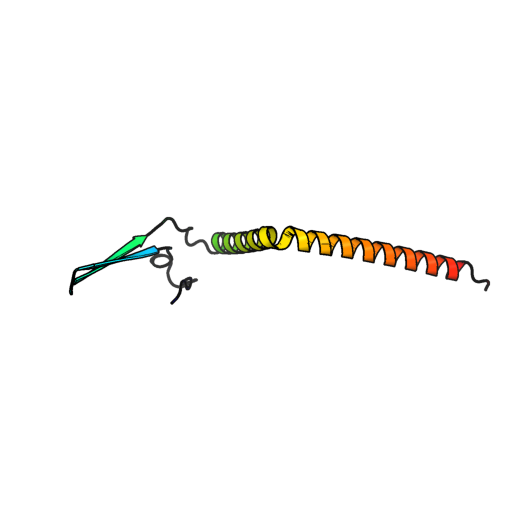? 25.275 -7.901 -40.619 1.00 80.19 93 LYS A CA 1
ATOM 777 C C . LYS A 1 93 ? 25.053 -7.791 -42.140 1.00 80.19 93 LYS A C 1
ATOM 779 O O . LYS A 1 93 ? 23.924 -7.520 -42.554 1.00 80.19 93 LYS A O 1
ATOM 784 N N . PRO A 1 94 ? 26.086 -7.982 -42.985 1.00 71.12 94 PRO A N 1
ATOM 785 C CA . PRO A 1 94 ? 25.915 -7.952 -44.436 1.00 71.12 94 PRO A CA 1
ATOM 786 C C . PRO A 1 94 ? 25.016 -9.114 -44.891 1.00 71.12 94 PRO A C 1
ATOM 788 O O . PRO A 1 94 ? 25.083 -10.204 -44.316 1.00 71.12 94 PRO A O 1
ATOM 791 N N . ARG A 1 95 ? 24.152 -8.835 -45.877 1.00 67.19 95 ARG A N 1
ATOM 792 C CA . ARG A 1 95 ? 23.233 -9.808 -46.491 1.00 67.19 95 ARG A CA 1
ATOM 793 C C . ARG A 1 95 ? 23.977 -10.883 -47.269 1.00 67.19 95 ARG A C 1
ATOM 795 O O . ARG A 1 95 ? 24.951 -10.515 -47.961 1.00 67.19 95 ARG A O 1
#

Foldseek 3Di:
DDPPQPPPDDQVPRFDWDWDWDDDPPDIDIDIGTDDDDHSDPVVVVVVVVVVVVVVCCVVCVVVVVVVVVVVVVVVVVVVVVVVVVVVVVVPDDD

Sequence (95 aa):
GAGSELWGTDADHYFNHYIKVEVNGDKVSKEVIRFPSADYNWFDRFFYNIWTYINGFWVAHKLLVILILIIFILLVDVLIGRIKNYLKEFAAKPR

Nearest PDB structures (foldseek):
  8ied-assembly1_A  TM=4.150E-01  e=3.592E+00  Homo sapiens

Organism: NCBI:txid1974801

Radius of gyration: 28.77 Å; Cα contacts (8 Å, |Δi|>4): 40; chains: 1; bounding box: 55×21×92 Å

Secondary structure (DSSP, 8-state):
------TTT-GGG---EEEEEEEETTEEEEEEEE-----S-HHHHHHHHHHHHHHHHHHHHHHHHHHHHHHHHHHHHHHHHHHHHHHHHHHHS--